Protein AF-A0A1X7U5E1-F1 (afdb_monomer)

Secondary structure (DSSP, 8-state):
---S-------PPPPTTSGGGGTS-HHHHHHHHHHHHHHHHH-PPPPPPPP--HHHHHHHHHHHHHH-HHHHHHHTGGG---HHHHHHHHTT-

Structure (mmCIF, N/CA/C/O backbone):
data_AF-A0A1X7U5E1-F1
#
_entry.id   AF-A0A1X7U5E1-F1
#
loop_
_atom_site.group_PDB
_atom_site.id
_atom_site.type_symbol
_atom_site.label_atom_id
_atom_site.label_alt_id
_atom_site.label_comp_id
_atom_site.label_asym_id
_atom_site.label_entity_id
_atom_site.label_seq_id
_atom_site.pdbx_PDB_ins_code
_atom_site.Cartn_x
_atom_site.Cartn_y
_atom_site.Cartn_z
_atom_site.occupancy
_atom_site.B_iso_or_equiv
_atom_site.auth_seq_id
_atom_site.auth_comp_id
_atom_site.auth_asym_id
_atom_site.auth_atom_id
_atom_site.pdbx_PDB_model_num
ATOM 1 N N . MET A 1 1 ? 21.757 -17.289 6.226 1.00 48.75 1 MET A N 1
ATOM 2 C CA . MET A 1 1 ? 21.562 -15.984 5.552 1.00 48.75 1 MET A CA 1
ATOM 3 C C . MET A 1 1 ? 21.618 -16.229 4.047 1.00 48.75 1 MET A C 1
ATOM 5 O O . MET A 1 1 ? 22.696 -16.478 3.524 1.00 48.75 1 MET A O 1
ATOM 9 N N . TYR A 1 2 ? 20.468 -16.329 3.373 1.00 49.12 2 TYR A N 1
ATOM 10 C CA . TYR A 1 2 ? 20.415 -16.778 1.974 1.00 49.12 2 TYR A CA 1
ATOM 11 C C . TYR A 1 2 ? 21.033 -15.733 1.031 1.00 49.12 2 TYR A C 1
ATOM 13 O O . TYR A 1 2 ? 20.572 -14.600 0.931 1.00 49.12 2 TYR A O 1
ATOM 21 N N . LYS A 1 3 ? 22.109 -16.149 0.357 1.00 60.31 3 LYS A N 1
ATOM 22 C CA . LYS A 1 3 ? 23.050 -15.357 -0.452 1.00 60.31 3 LYS A CA 1
ATOM 23 C C . LYS A 1 3 ? 22.613 -15.232 -1.922 1.00 60.31 3 LYS A C 1
ATOM 25 O O . LYS A 1 3 ? 23.461 -15.060 -2.789 1.00 60.31 3 LYS A O 1
ATOM 30 N N . TYR A 1 4 ? 21.322 -15.381 -2.225 1.00 62.50 4 TYR A N 1
ATOM 31 C CA . TYR A 1 4 ? 20.883 -15.682 -3.598 1.00 62.50 4 TYR A CA 1
ATOM 32 C C . TYR A 1 4 ? 20.245 -14.527 -4.363 1.00 62.50 4 TYR A C 1
ATOM 34 O O . TYR A 1 4 ? 20.099 -14.635 -5.571 1.00 62.50 4 TYR A O 1
ATOM 42 N N . PHE A 1 5 ? 19.959 -13.389 -3.726 1.00 62.19 5 PHE A N 1
ATOM 43 C CA . PHE A 1 5 ? 19.478 -12.212 -4.451 1.00 62.19 5 PHE A CA 1
ATOM 44 C C . PHE A 1 5 ? 20.084 -10.948 -3.850 1.00 62.19 5 PHE A C 1
ATOM 46 O O . PHE A 1 5 ? 19.570 -10.389 -2.881 1.00 62.19 5 PHE A O 1
ATOM 53 N N . ARG A 1 6 ? 21.199 -10.475 -4.424 1.00 57.72 6 ARG A N 1
ATOM 54 C CA . ARG A 1 6 ? 21.562 -9.067 -4.240 1.00 57.72 6 ARG A CA 1
ATOM 55 C C . ARG A 1 6 ? 20.475 -8.264 -4.934 1.00 57.72 6 ARG A C 1
ATOM 57 O O . ARG A 1 6 ? 20.287 -8.399 -6.140 1.00 57.72 6 ARG A O 1
ATOM 64 N N . ARG A 1 7 ? 19.755 -7.446 -4.169 1.00 54.53 7 ARG A N 1
ATOM 65 C CA . ARG A 1 7 ? 18.899 -6.411 -4.741 1.00 54.53 7 ARG A CA 1
ATOM 66 C C . ARG A 1 7 ? 19.826 -5.530 -5.573 1.00 54.53 7 ARG A C 1
ATOM 68 O O . ARG A 1 7 ? 20.687 -4.865 -5.003 1.00 54.53 7 ARG A O 1
ATOM 75 N N . ILE A 1 8 ? 19.726 -5.617 -6.895 1.00 58.75 8 ILE A N 1
ATOM 76 C CA . ILE A 1 8 ? 20.469 -4.732 -7.784 1.00 58.75 8 ILE A CA 1
ATOM 77 C C . ILE A 1 8 ? 19.916 -3.338 -7.477 1.00 58.75 8 ILE A C 1
ATOM 79 O O . ILE A 1 8 ? 18.761 -3.055 -7.773 1.00 58.75 8 ILE A O 1
ATOM 83 N N . GLN A 1 9 ? 20.693 -2.520 -6.763 1.00 54.34 9 GLN A N 1
ATOM 84 C CA . GLN A 1 9 ? 20.351 -1.126 -6.449 1.00 54.34 9 GLN A CA 1
ATOM 85 C C . GLN A 1 9 ? 20.601 -0.204 -7.649 1.00 54.34 9 GLN A C 1
ATOM 87 O O . GLN A 1 9 ? 20.670 1.011 -7.502 1.00 54.34 9 GLN A O 1
ATOM 92 N N . ASP A 1 10 ? 20.764 -0.767 -8.842 1.00 56.06 10 ASP A N 1
ATOM 93 C CA . ASP A 1 10 ? 20.803 0.017 -10.055 1.00 56.06 10 ASP A CA 1
ATOM 94 C C . ASP A 1 10 ? 19.361 0.284 -10.481 1.00 56.06 10 ASP A C 1
ATOM 96 O O . ASP A 1 10 ? 18.783 -0.440 -11.284 1.00 56.06 10 ASP A O 1
ATOM 100 N N . ASP A 1 11 ? 18.817 1.413 -10.026 1.00 60.50 11 ASP A N 1
ATOM 101 C CA . ASP A 1 11 ? 17.693 2.102 -10.687 1.00 60.50 11 ASP A CA 1
ATOM 102 C C . ASP A 1 11 ? 18.058 2.546 -12.130 1.00 60.50 11 ASP A C 1
ATOM 104 O O . ASP A 1 11 ? 17.340 3.304 -12.784 1.00 60.50 11 ASP A O 1
ATOM 108 N N . LYS A 1 12 ? 19.221 2.118 -12.633 1.00 73.38 12 LYS A N 1
ATOM 109 C CA . LYS A 1 12 ? 19.801 2.503 -13.907 1.00 73.38 12 LYS A CA 1
ATOM 110 C C . LYS A 1 12 ? 19.458 1.452 -14.946 1.00 73.38 12 LYS A C 1
ATOM 112 O O . LYS A 1 12 ? 19.852 0.293 -14.858 1.00 73.38 12 LYS A O 1
ATOM 117 N N . LEU A 1 13 ? 18.734 1.904 -15.959 1.00 83.56 13 LEU A N 1
ATOM 118 C CA . LEU A 1 13 ? 18.436 1.119 -17.146 1.00 83.56 13 LEU A CA 1
ATOM 119 C C . LEU A 1 13 ? 19.727 0.710 -17.869 1.00 83.56 13 LEU A C 1
ATOM 121 O O . LEU A 1 13 ? 20.707 1.462 -17.836 1.00 83.56 13 LEU A O 1
ATOM 125 N N . PRO A 1 14 ? 19.730 -0.450 -18.546 1.00 85.50 14 PRO A N 1
ATOM 126 C CA . PRO A 1 14 ? 20.887 -0.909 -19.300 1.00 85.50 14 PRO A CA 1
ATOM 127 C C . PRO A 1 14 ? 21.250 0.077 -20.415 1.00 85.50 14 PRO A C 1
ATOM 129 O O . PRO A 1 14 ? 20.382 0.597 -21.114 1.00 85.50 14 PRO A O 1
ATOM 132 N N . ASP A 1 15 ? 22.545 0.313 -20.604 1.00 84.56 15 ASP A N 1
ATOM 133 C CA . ASP A 1 15 ? 23.054 1.150 -21.691 1.00 84.56 15 ASP A CA 1
ATOM 134 C C . ASP A 1 15 ? 22.905 0.410 -23.039 1.00 84.56 15 ASP A C 1
ATOM 136 O O . ASP A 1 15 ? 23.415 -0.711 -23.169 1.00 84.56 15 ASP A O 1
ATOM 140 N N . PRO A 1 16 ? 22.229 1.004 -24.042 1.00 86.12 16 PRO A N 1
ATOM 141 C CA . PRO A 1 16 ? 21.968 0.364 -25.330 1.00 86.12 16 PRO A CA 1
ATOM 142 C C . PRO A 1 16 ? 23.219 0.110 -26.182 1.00 86.12 16 PRO A C 1
ATOM 144 O O . PRO A 1 16 ? 23.110 -0.605 -27.179 1.00 86.12 16 PRO A O 1
ATOM 147 N N . PHE A 1 17 ? 24.387 0.649 -25.814 1.00 84.81 17 PHE A N 1
ATOM 148 C CA . PHE A 1 17 ? 25.633 0.502 -26.579 1.00 84.81 17 PHE A CA 1
ATOM 149 C C . PHE A 1 17 ? 26.722 -0.316 -25.864 1.00 84.81 17 PHE A C 1
ATOM 151 O O . PHE A 1 17 ? 27.735 -0.643 -26.477 1.00 84.81 17 PHE A O 1
ATOM 158 N N . ARG A 1 18 ? 26.523 -0.696 -24.595 1.00 85.31 18 ARG A N 1
ATOM 159 C CA . ARG A 1 18 ? 27.475 -1.514 -23.805 1.00 85.31 18 ARG A CA 1
ATOM 160 C C . ARG A 1 18 ? 27.281 -3.026 -24.059 1.00 85.31 18 ARG A C 1
ATOM 162 O O . ARG A 1 18 ? 26.529 -3.353 -24.967 1.00 85.31 18 ARG A O 1
ATOM 169 N N . PRO A 1 19 ? 27.895 -3.994 -23.330 1.00 86.00 19 PRO A N 1
ATOM 170 C CA . PRO A 1 19 ? 28.052 -5.365 -23.833 1.00 86.00 19 PRO A CA 1
ATOM 171 C C . PRO A 1 19 ? 26.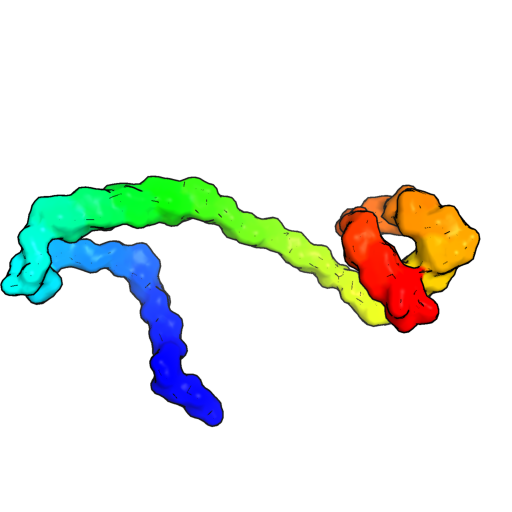735 -6.130 -24.042 1.00 86.00 19 PRO A C 1
ATOM 173 O O . PRO A 1 19 ? 26.741 -7.176 -24.683 1.00 86.00 19 PRO A O 1
ATOM 176 N N . LEU A 1 20 ? 25.598 -5.626 -23.547 1.00 81.81 20 LEU A N 1
ATOM 177 C CA . LEU A 1 20 ? 24.279 -6.169 -23.875 1.00 81.81 20 LEU A CA 1
ATOM 178 C C . LEU A 1 20 ? 23.933 -5.997 -25.367 1.00 81.81 20 LEU A C 1
ATOM 180 O O . LEU A 1 20 ? 23.276 -6.867 -25.937 1.00 81.81 20 LEU A O 1
ATOM 184 N N . SER A 1 21 ? 24.431 -4.932 -26.003 1.00 83.88 21 SER A N 1
ATOM 185 C CA . SER A 1 21 ? 24.245 -4.633 -27.429 1.00 83.88 21 SER A CA 1
ATOM 186 C C . SER A 1 21 ? 24.856 -5.695 -28.352 1.00 83.88 21 SER A C 1
ATOM 188 O O . SER A 1 21 ? 24.397 -5.884 -29.474 1.00 83.88 21 SER A O 1
ATOM 190 N N . ALA A 1 22 ? 25.850 -6.443 -27.856 1.00 87.69 22 ALA A N 1
ATOM 191 C CA . ALA A 1 22 ? 26.471 -7.553 -28.576 1.00 87.69 22 ALA A CA 1
ATOM 192 C C . ALA A 1 22 ? 25.545 -8.775 -28.710 1.00 87.69 22 ALA A C 1
ATOM 194 O O . ALA A 1 22 ? 25.773 -9.629 -29.561 1.00 87.69 22 ALA A O 1
ATOM 195 N N . LYS A 1 23 ? 24.517 -8.881 -27.856 1.00 90.62 23 LYS A N 1
ATOM 196 C CA . LYS A 1 23 ? 23.548 -9.992 -27.853 1.00 90.62 23 LYS A CA 1
ATOM 197 C C . LYS A 1 23 ? 22.144 -9.559 -28.257 1.00 90.62 23 LYS A C 1
ATOM 199 O O . LYS A 1 23 ? 21.375 -10.374 -28.753 1.00 90.62 23 LYS A O 1
ATOM 204 N N . VAL A 1 24 ? 21.796 -8.299 -28.010 1.00 89.50 24 VAL A N 1
ATOM 205 C CA . VAL A 1 24 ? 20.466 -7.740 -28.250 1.00 89.50 24 VAL A CA 1
ATOM 206 C C . VAL A 1 24 ? 20.616 -6.465 -29.077 1.00 89.50 24 VAL A C 1
ATOM 208 O O . VAL A 1 24 ? 21.410 -5.609 -28.695 1.00 89.50 24 VAL A O 1
ATOM 211 N N . PRO A 1 25 ? 19.845 -6.273 -30.162 1.00 93.62 25 PRO A N 1
ATOM 212 C CA . PRO A 1 25 ? 19.924 -5.050 -30.952 1.00 93.62 25 PRO A CA 1
ATOM 213 C C . PRO A 1 25 ? 19.701 -3.795 -30.100 1.00 93.62 25 PRO A C 1
ATOM 215 O O . PRO A 1 25 ? 18.734 -3.713 -29.338 1.00 93.62 25 PRO A O 1
ATOM 218 N N . SER A 1 26 ? 20.550 -2.783 -30.282 1.00 90.06 26 SER A N 1
ATOM 219 C CA . SER A 1 26 ? 20.504 -1.518 -29.531 1.00 90.06 26 SER A CA 1
ATOM 220 C C . SER A 1 26 ? 19.135 -0.832 -29.601 1.00 90.06 26 SER A C 1
ATOM 222 O O . SER A 1 26 ? 18.635 -0.332 -28.596 1.00 90.06 26 SER A O 1
ATOM 224 N N . GLN A 1 27 ? 18.474 -0.886 -30.761 1.00 91.75 27 GLN A N 1
ATOM 225 C CA . GLN A 1 27 ? 17.115 -0.367 -30.958 1.00 91.75 27 GLN A CA 1
ATOM 226 C C . GLN A 1 27 ? 16.089 -1.030 -30.027 1.00 91.75 27 GLN A C 1
ATOM 228 O O . GLN A 1 27 ? 15.206 -0.356 -29.494 1.00 91.75 27 GLN A O 1
ATOM 233 N N . THR A 1 28 ? 16.228 -2.338 -29.794 1.00 91.75 28 THR A N 1
ATOM 234 C CA . THR A 1 28 ? 15.349 -3.088 -28.885 1.00 91.75 28 THR A CA 1
ATOM 235 C C . THR A 1 28 ? 15.573 -2.629 -27.448 1.00 91.75 28 THR A C 1
ATOM 237 O O . THR A 1 28 ? 14.610 -2.320 -26.751 1.00 91.75 28 THR A O 1
ATOM 240 N N . ILE A 1 29 ? 16.837 -2.482 -27.034 1.00 91.38 29 ILE A N 1
ATOM 241 C CA . ILE A 1 29 ? 17.197 -2.006 -25.690 1.00 91.38 29 ILE A CA 1
ATOM 242 C C . ILE A 1 29 ? 16.632 -0.599 -25.447 1.00 91.38 29 ILE A C 1
ATOM 244 O O . ILE A 1 29 ? 16.006 -0.355 -24.418 1.00 91.38 29 ILE A O 1
ATOM 248 N N . THR A 1 30 ? 16.780 0.315 -26.409 1.00 91.31 30 THR A N 1
ATOM 249 C CA . THR A 1 30 ? 16.252 1.685 -26.314 1.00 91.31 30 THR A CA 1
ATOM 250 C C . THR A 1 30 ? 14.732 1.708 -26.160 1.00 91.31 30 THR A C 1
ATOM 252 O O . THR A 1 30 ? 14.221 2.387 -25.266 1.00 91.31 30 THR A O 1
ATOM 255 N N . LYS A 1 31 ? 14.007 0.936 -26.980 1.00 94.44 31 LYS A N 1
ATOM 256 C CA . LYS A 1 31 ? 12.539 0.867 -26.929 1.00 94.44 31 LYS A CA 1
ATOM 257 C C . LYS A 1 31 ? 12.046 0.303 -25.596 1.00 94.44 31 LYS A C 1
ATOM 259 O O . LYS A 1 31 ? 11.153 0.877 -24.977 1.00 94.44 31 LYS A O 1
ATOM 264 N N . THR A 1 32 ? 12.652 -0.783 -25.123 1.00 91.69 32 THR A N 1
ATOM 265 C CA . THR A 1 32 ? 12.295 -1.385 -23.833 1.00 91.69 32 THR A CA 1
ATOM 266 C C . THR A 1 32 ? 12.624 -0.449 -22.672 1.00 91.69 32 THR A C 1
ATOM 268 O O . THR A 1 32 ? 11.801 -0.274 -21.777 1.00 91.69 32 THR A O 1
ATOM 271 N N . ASN A 1 33 ? 13.775 0.226 -22.702 1.00 92.06 33 ASN A N 1
ATOM 272 C CA . ASN A 1 33 ? 14.128 1.224 -21.694 1.00 92.06 33 ASN A CA 1
ATOM 273 C C . ASN A 1 33 ? 13.102 2.357 -21.625 1.00 92.06 33 ASN A C 1
ATOM 275 O O . ASN A 1 33 ? 12.755 2.792 -20.530 1.00 92.06 33 ASN A O 1
ATOM 279 N N . GLN A 1 34 ? 12.604 2.828 -22.770 1.00 91.56 34 GLN A N 1
ATOM 280 C CA . GLN A 1 34 ? 11.563 3.852 -22.813 1.00 91.56 34 GLN A CA 1
ATOM 281 C C . GLN A 1 34 ? 10.275 3.378 -22.123 1.00 91.56 34 GLN A C 1
ATOM 283 O O . GLN A 1 34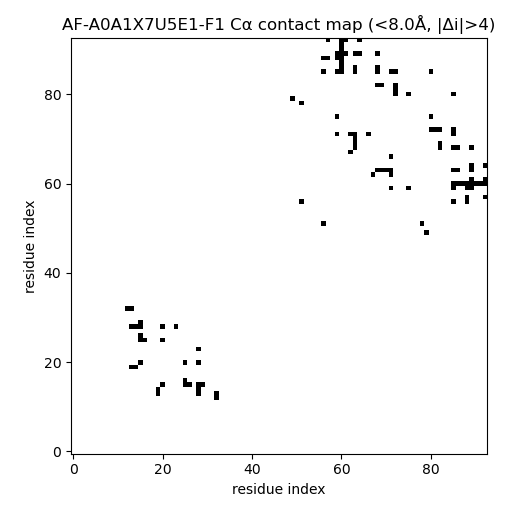 ? 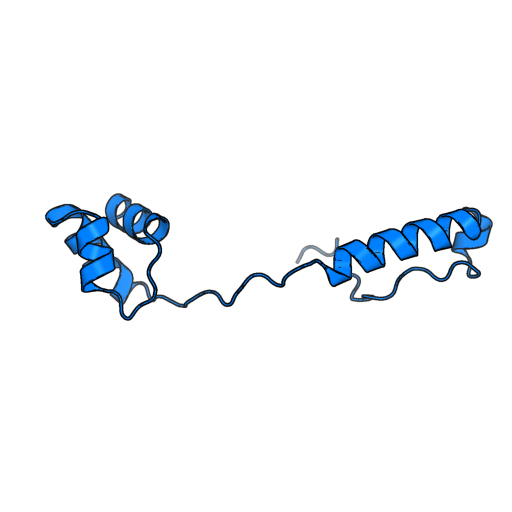9.772 4.072 -21.243 1.00 91.56 34 GLN A O 1
ATOM 288 N N . GLN A 1 35 ? 9.814 2.161 -22.422 1.00 90.38 35 GLN A N 1
ATOM 289 C CA . GLN A 1 35 ? 8.634 1.576 -21.773 1.00 90.38 35 GLN A CA 1
ATOM 290 C C . GLN A 1 35 ? 8.817 1.422 -20.256 1.00 90.38 35 GLN A C 1
ATOM 292 O O . GLN A 1 35 ? 7.915 1.723 -19.477 1.00 90.38 35 GLN A O 1
ATOM 297 N N . VAL A 1 36 ? 10.001 0.995 -19.808 1.00 88.62 36 VAL A N 1
ATOM 298 C CA . VAL A 1 36 ? 10.288 0.877 -18.372 1.00 88.62 36 VAL A CA 1
ATOM 299 C C . VAL A 1 36 ? 10.299 2.254 -17.698 1.00 88.62 36 VAL A C 1
ATOM 301 O O . VAL A 1 36 ? 9.769 2.379 -16.595 1.00 88.62 36 VAL A O 1
ATOM 304 N N . LYS A 1 37 ? 10.826 3.303 -18.349 1.00 87.06 37 LYS A N 1
ATOM 305 C CA . LYS A 1 37 ? 10.764 4.682 -17.820 1.00 87.06 37 LYS A CA 1
ATOM 306 C C . LYS A 1 37 ? 9.330 5.154 -17.617 1.00 87.06 37 LYS A C 1
ATOM 308 O O . LYS A 1 37 ? 9.047 5.766 -16.592 1.00 87.06 37 LYS A O 1
ATOM 313 N N . GLU A 1 38 ? 8.446 4.869 -18.568 1.00 87.25 38 GLU A N 1
ATOM 314 C CA . GLU A 1 38 ? 7.025 5.227 -18.488 1.00 87.25 38 GLU A CA 1
ATOM 315 C C . GLU A 1 38 ? 6.330 4.510 -17.321 1.00 87.25 38 GLU A C 1
ATOM 317 O O . GLU A 1 38 ? 5.597 5.122 -16.549 1.00 87.25 38 GLU A O 1
ATOM 322 N N . VAL A 1 39 ? 6.619 3.224 -17.113 1.00 85.56 39 VAL A N 1
ATOM 323 C CA . VAL A 1 39 ? 6.054 2.478 -15.978 1.00 85.56 39 VAL A CA 1
ATOM 324 C C . VAL A 1 39 ? 6.610 2.979 -14.643 1.00 85.56 39 VAL A C 1
ATOM 326 O O . VAL A 1 39 ? 5.854 3.147 -13.685 1.00 85.56 39 VAL A O 1
ATOM 329 N N . LEU A 1 40 ? 7.917 3.240 -14.564 1.00 82.25 40 LEU A N 1
ATOM 330 C CA . LEU A 1 40 ? 8.559 3.740 -13.347 1.00 82.25 40 LEU A CA 1
ATOM 331 C C . LEU A 1 40 ? 8.096 5.156 -12.982 1.00 82.25 40 LEU A C 1
ATOM 333 O O . LEU A 1 40 ? 7.960 5.449 -11.796 1.00 82.25 40 LEU A O 1
ATOM 337 N N . SER A 1 41 ? 7.814 6.019 -13.964 1.00 78.06 41 SER A N 1
ATOM 338 C CA . SER A 1 41 ? 7.286 7.365 -13.705 1.00 78.06 41 SER A CA 1
ATOM 339 C C . SER A 1 41 ? 5.842 7.329 -13.193 1.00 78.06 41 SER A C 1
ATOM 341 O O . SER A 1 41 ? 5.471 8.131 -12.333 1.00 78.06 41 SER A O 1
ATOM 343 N N . CYS A 1 42 ? 5.039 6.363 -13.647 1.00 72.88 42 CYS A N 1
ATOM 344 C CA . CYS A 1 42 ? 3.672 6.151 -13.171 1.00 72.88 42 CYS A CA 1
ATOM 345 C C . CYS A 1 42 ? 3.581 5.334 -11.872 1.00 72.88 42 CYS A C 1
ATOM 347 O O . CYS A 1 42 ? 2.511 5.286 -11.251 1.00 72.88 42 CYS A O 1
ATOM 349 N N . ALA A 1 43 ? 4.668 4.692 -11.436 1.00 74.12 43 ALA A N 1
ATOM 350 C CA . ALA A 1 43 ? 4.691 3.883 -10.226 1.00 74.12 43 ALA A CA 1
ATOM 351 C C . ALA A 1 43 ? 4.553 4.767 -8.975 1.00 74.12 43 ALA A C 1
ATOM 353 O O . ALA A 1 43 ? 5.528 5.214 -8.367 1.00 74.12 43 ALA A O 1
ATOM 354 N N . LYS A 1 44 ? 3.308 5.000 -8.543 1.00 73.06 44 LYS A N 1
ATOM 355 C CA . LYS A 1 44 ? 3.028 5.617 -7.243 1.00 73.06 44 LYS A CA 1
ATOM 356 C C . LYS A 1 44 ? 3.639 4.743 -6.149 1.00 73.06 44 LYS A C 1
ATOM 358 O O . LYS A 1 44 ? 3.274 3.575 -5.996 1.00 73.06 44 LYS A O 1
ATOM 363 N N . LYS A 1 45 ? 4.553 5.317 -5.360 1.00 73.38 45 LYS A N 1
ATOM 364 C CA . LYS A 1 45 ? 5.037 4.678 -4.130 1.00 73.38 45 LYS A CA 1
ATOM 365 C C . LYS A 1 45 ? 3.820 4.324 -3.273 1.00 73.38 45 LYS A C 1
ATOM 367 O O . LYS A 1 45 ? 2.905 5.137 -3.135 1.00 73.38 45 LYS A O 1
ATOM 372 N N . ARG A 1 46 ? 3.789 3.106 -2.716 1.00 71.94 46 ARG A N 1
ATOM 373 C CA . ARG A 1 46 ? 2.756 2.740 -1.735 1.00 71.94 46 ARG A CA 1
ATOM 374 C C . ARG A 1 46 ? 2.762 3.806 -0.636 1.00 71.94 46 ARG A C 1
ATOM 376 O O . ARG A 1 46 ? 3.837 4.185 -0.175 1.00 71.94 46 ARG A O 1
ATOM 383 N N . GLY A 1 47 ? 1.579 4.306 -0.274 1.00 73.75 47 GLY A N 1
ATOM 384 C CA . GLY A 1 47 ? 1.441 5.323 0.769 1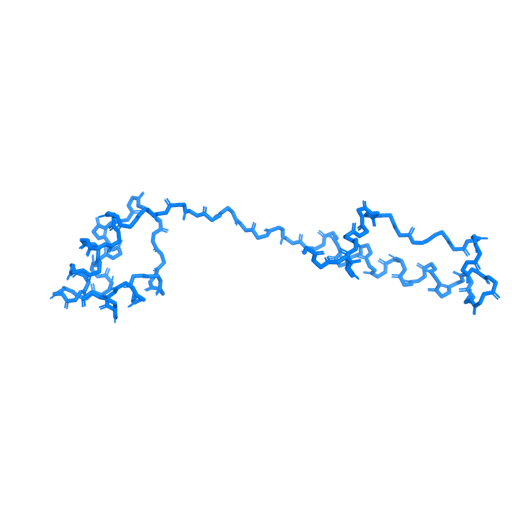.00 73.75 47 GLY A CA 1
ATOM 385 C C . GLY A 1 47 ? 2.036 4.864 2.102 1.00 73.75 47 GLY A C 1
ATOM 386 O O . GLY A 1 47 ? 2.275 3.672 2.314 1.00 73.75 47 GLY A O 1
ATOM 387 N N . THR A 1 48 ? 2.275 5.813 3.004 1.00 79.00 48 THR A N 1
ATOM 388 C CA . THR A 1 48 ? 2.795 5.530 4.345 1.00 79.00 48 THR A CA 1
ATOM 389 C C . THR A 1 48 ? 1.846 4.593 5.090 1.00 79.00 48 THR A C 1
ATOM 391 O O . THR A 1 48 ? 0.647 4.850 5.178 1.00 79.00 48 THR A O 1
ATOM 394 N N . TYR A 1 49 ? 2.367 3.487 5.626 1.00 77.50 49 TYR A N 1
ATOM 395 C CA . TYR A 1 49 ? 1.577 2.625 6.501 1.00 77.50 49 TYR A CA 1
ATOM 396 C C . TYR A 1 49 ? 1.417 3.296 7.866 1.00 77.50 49 TYR A C 1
ATOM 398 O O . TYR A 1 49 ? 2.411 3.570 8.541 1.00 77.50 49 TYR A O 1
ATOM 406 N N . ASN A 1 50 ? 0.172 3.500 8.298 1.00 79.25 50 ASN A N 1
ATOM 407 C CA . ASN A 1 50 ? -0.122 3.961 9.651 1.00 79.25 50 ASN A CA 1
ATOM 408 C C . ASN A 1 50 ? 0.261 2.861 10.651 1.00 79.25 50 ASN A C 1
ATOM 410 O O . ASN A 1 50 ? -0.241 1.733 10.583 1.00 79.25 50 ASN A O 1
ATOM 414 N N . LYS A 1 51 ? 1.174 3.173 11.577 1.00 83.12 51 LYS A N 1
ATOM 415 C CA . LYS A 1 51 ? 1.541 2.256 12.660 1.00 83.12 51 LYS A CA 1
ATOM 416 C C . LYS A 1 51 ? 0.452 2.289 13.725 1.00 83.12 51 LYS A C 1
ATOM 418 O O . LYS A 1 51 ? 0.235 3.312 14.359 1.00 83.12 51 LYS A O 1
ATOM 423 N N . ILE A 1 52 ? -0.204 1.150 13.920 1.00 84.94 52 ILE A N 1
ATOM 424 C CA . ILE A 1 52 ? -1.183 0.940 14.989 1.00 84.94 52 ILE A CA 1
ATOM 425 C C . ILE A 1 52 ? -0.651 -0.189 15.865 1.00 84.94 52 ILE A C 1
ATOM 427 O O . ILE A 1 52 ? -0.391 -1.295 15.367 1.00 84.94 52 ILE A O 1
ATOM 431 N N . TYR A 1 53 ? -0.458 0.102 17.148 1.00 86.94 53 TYR A N 1
ATOM 432 C CA . TYR A 1 53 ? 0.107 -0.829 18.122 1.00 86.94 53 TYR A CA 1
ATOM 433 C C . TYR A 1 53 ? -0.912 -1.888 18.555 1.00 86.94 53 TYR A C 1
ATOM 435 O O . TYR A 1 53 ? -2.114 -1.731 18.352 1.00 86.94 53 TYR A O 1
ATOM 443 N N . ALA A 1 54 ? -0.436 -3.006 19.108 1.00 84.81 54 ALA A N 1
ATOM 444 C CA . ALA A 1 54 ? -1.303 -4.111 19.528 1.00 84.81 54 ALA A CA 1
ATOM 445 C C . ALA A 1 54 ? -2.302 -3.684 20.619 1.00 84.81 54 ALA A C 1
ATOM 447 O O . ALA A 1 54 ? -3.479 -4.030 20.539 1.00 84.81 54 ALA A O 1
ATOM 448 N N . GLU A 1 55 ? -1.840 -2.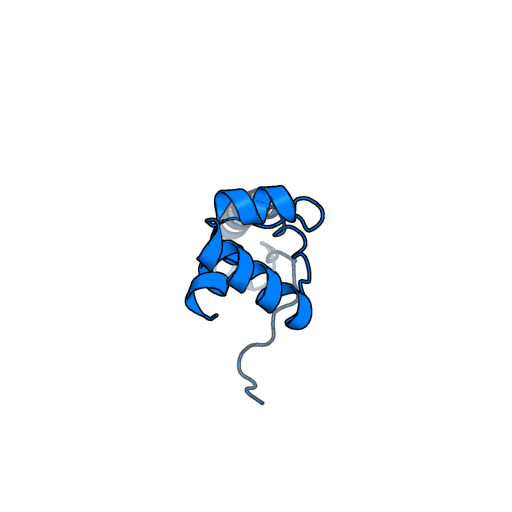855 21.556 1.00 86.94 55 GLU A N 1
ATOM 449 C CA . GLU A 1 55 ? -2.628 -2.255 22.641 1.00 86.94 55 GLU A CA 1
ATOM 450 C C . GLU A 1 55 ? -3.820 -1.446 22.128 1.00 86.94 55 GLU A C 1
ATOM 452 O O . GLU A 1 55 ? -4.883 -1.452 22.735 1.00 86.94 55 GLU A O 1
ATOM 457 N N . ASP A 1 56 ? -3.672 -0.808 20.966 1.00 87.31 56 ASP A N 1
ATOM 458 C CA . ASP A 1 56 ? -4.742 -0.053 20.323 1.00 87.31 56 ASP A CA 1
ATOM 459 C C . ASP A 1 56 ? -5.711 -0.946 19.547 1.00 87.31 56 ASP A C 1
ATOM 461 O O . ASP A 1 56 ? -6.898 -0.646 19.449 1.00 87.31 56 ASP A O 1
ATOM 465 N N . LYS A 1 57 ? -5.227 -2.054 18.976 1.00 90.81 57 LYS A N 1
ATOM 466 C CA . LYS A 1 57 ? -6.044 -2.950 18.143 1.00 90.81 57 LYS A CA 1
ATOM 467 C C . LYS A 1 57 ? -7.077 -3.712 18.961 1.00 90.81 57 LYS A C 1
ATOM 469 O O . LYS A 1 57 ? -8.206 -3.856 18.502 1.00 90.81 57 LYS A O 1
ATOM 474 N N . ALA A 1 58 ? -6.704 -4.180 20.151 1.00 90.69 58 ALA A N 1
ATOM 475 C CA . ALA A 1 58 ? -7.577 -4.958 21.027 1.00 90.69 58 ALA A CA 1
ATOM 476 C C . ALA A 1 58 ? -8.882 -4.223 21.415 1.00 90.69 58 ALA A C 1
ATOM 478 O O . ALA A 1 58 ? -9.960 -4.769 21.159 1.00 90.69 58 ALA A O 1
ATOM 479 N N . PRO A 1 59 ? -8.855 -2.981 21.945 1.00 91.69 59 PRO A N 1
ATOM 480 C CA . PRO A 1 59 ? -10.080 -2.255 22.275 1.00 91.69 59 PRO A CA 1
ATOM 481 C C . PRO A 1 59 ? -10.902 -1.901 21.028 1.00 91.69 59 PRO A C 1
ATOM 483 O O . PRO A 1 59 ? -12.131 -1.885 21.096 1.00 91.69 59 PRO A O 1
ATOM 486 N N . ILE A 1 60 ? -10.257 -1.664 19.878 1.00 91.62 60 ILE A N 1
ATOM 487 C CA . ILE A 1 60 ? -10.961 -1.407 18.612 1.00 91.62 60 ILE A CA 1
ATOM 488 C C . ILE A 1 60 ? -11.691 -2.668 18.131 1.00 91.62 60 ILE A C 1
ATOM 490 O O . ILE A 1 60 ? -12.861 -2.584 17.756 1.00 91.62 60 ILE A O 1
ATOM 494 N N . GLY A 1 61 ? -11.022 -3.825 18.157 1.00 92.94 61 GLY A N 1
ATOM 495 C CA . GLY A 1 61 ? -11.601 -5.121 17.793 1.00 92.94 61 GLY A CA 1
ATOM 496 C C . GLY A 1 61 ? -12.792 -5.479 18.681 1.00 92.94 61 GLY A C 1
ATOM 497 O O . GLY A 1 61 ? -13.880 -5.737 18.163 1.00 92.94 61 GLY A O 1
ATOM 498 N N . LYS A 1 62 ? -12.629 -5.352 20.006 1.00 94.00 62 LYS A N 1
ATOM 499 C CA . LYS A 1 62 ? -13.710 -5.560 20.981 1.00 94.00 62 LYS A CA 1
ATOM 500 C C . LYS A 1 62 ? -14.915 -4.660 20.693 1.00 94.00 62 LYS A C 1
ATOM 502 O O . LYS A 1 62 ? -16.033 -5.147 20.544 1.00 94.00 62 LYS A O 1
ATOM 507 N N . TYR A 1 63 ? -14.685 -3.357 20.517 1.00 93.81 63 TYR A N 1
ATOM 508 C CA . TYR A 1 63 ? -15.761 -2.412 20.218 1.00 93.81 63 TYR A CA 1
ATOM 509 C C . TYR A 1 63 ? -16.461 -2.724 18.882 1.00 93.81 63 TYR A C 1
ATOM 511 O O . TYR A 1 63 ? -17.682 -2.599 18.776 1.00 93.81 63 TYR A O 1
ATOM 519 N N . ALA A 1 64 ? -15.715 -3.164 17.863 1.00 94.25 64 ALA A N 1
ATOM 520 C CA . ALA A 1 64 ? -16.275 -3.578 16.577 1.00 94.25 64 ALA A CA 1
ATOM 521 C C . ALA A 1 64 ? -17.114 -4.862 16.670 1.00 9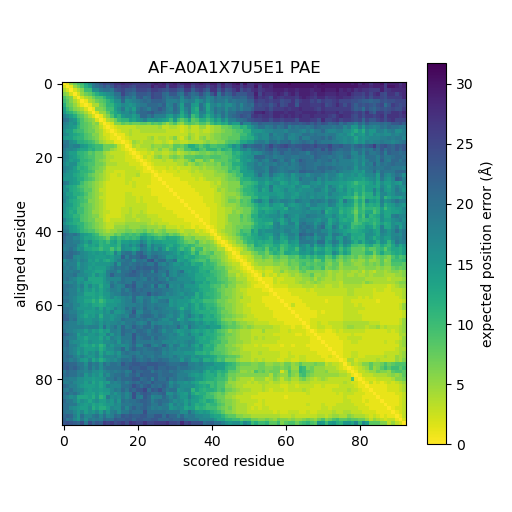4.25 64 ALA A C 1
ATOM 523 O O . ALA A 1 64 ? -18.069 -5.012 15.900 1.00 94.25 64 ALA A O 1
ATOM 524 N N . SER A 1 65 ? -16.774 -5.767 17.592 1.00 92.12 65 SER A N 1
ATOM 525 C CA . SER A 1 65 ? -17.561 -6.967 17.883 1.00 92.12 65 SER A CA 1
ATOM 526 C C . SER A 1 65 ? -18.925 -6.606 18.477 1.00 92.12 65 SER A C 1
ATOM 528 O O . SER A 1 65 ? -19.951 -7.069 17.988 1.00 92.12 65 SER A O 1
ATOM 530 N N . GLU A 1 66 ? -18.940 -5.681 19.438 1.00 94.19 66 GLU A N 1
ATOM 531 C CA . GLU A 1 66 ? -20.150 -5.249 20.150 1.00 94.19 66 GLU A CA 1
ATOM 532 C C . GLU A 1 66 ? -21.051 -4.305 19.323 1.00 94.19 66 GLU A C 1
ATOM 534 O O . GLU A 1 66 ? -22.274 -4.375 19.409 1.00 94.19 66 GLU A O 1
ATOM 539 N N . HIS A 1 67 ? -20.469 -3.400 18.523 1.00 91.88 67 HIS A N 1
ATOM 540 C CA . HIS A 1 67 ? -21.196 -2.262 17.933 1.00 91.88 67 HIS A CA 1
ATOM 541 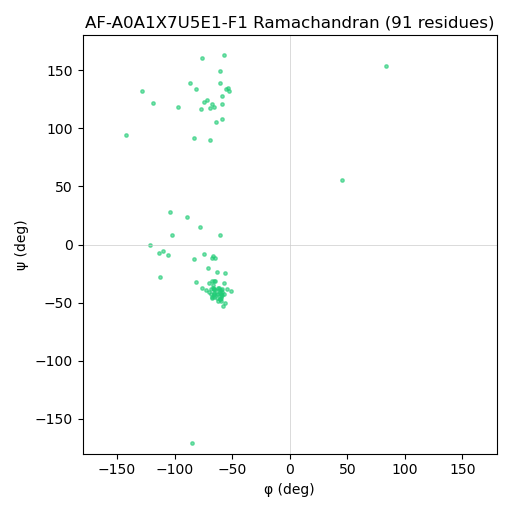C C . HIS A 1 67 ? -21.185 -2.207 16.398 1.00 91.88 67 HIS A C 1
ATOM 543 O O . HIS A 1 67 ? -21.807 -1.303 15.833 1.00 91.88 67 HIS A O 1
ATOM 549 N N . SER A 1 68 ? -20.527 -3.152 15.717 1.00 92.12 68 SER A N 1
ATOM 550 C CA . SER A 1 68 ? -20.186 -3.176 14.278 1.00 92.12 68 SER A CA 1
ATOM 551 C C . SER A 1 68 ? -18.907 -2.423 13.878 1.00 92.12 68 SER A C 1
ATOM 553 O O . SER A 1 68 ? -18.504 -1.427 14.482 1.00 92.12 68 SER A O 1
ATOM 555 N N . VAL A 1 69 ? -18.305 -2.879 12.771 1.00 92.25 69 VAL A N 1
ATOM 556 C CA . VAL A 1 69 ? -17.088 -2.307 12.164 1.00 92.25 69 VAL A CA 1
ATOM 557 C C . VAL A 1 69 ? -17.276 -0.834 11.787 1.00 92.25 69 VAL A C 1
ATOM 559 O O . VAL A 1 69 ? -16.420 -0.010 12.095 1.00 92.25 69 VAL A O 1
ATOM 562 N N . ALA A 1 70 ? -18.416 -0.473 11.189 1.00 91.38 70 ALA A N 1
ATOM 563 C CA . ALA A 1 70 ? -18.678 0.901 10.756 1.00 91.38 70 ALA A CA 1
ATOM 564 C C . ALA A 1 70 ? -18.765 1.882 11.940 1.00 91.38 70 ALA A C 1
ATOM 566 O O . ALA A 1 70 ? -18.248 2.999 11.864 1.00 91.38 70 ALA A O 1
ATOM 567 N N . LYS A 1 71 ? -19.376 1.470 13.064 1.00 92.06 71 LYS A N 1
ATOM 568 C CA . LYS A 1 71 ? -19.402 2.294 14.285 1.00 92.06 71 LYS A CA 1
ATOM 569 C C . LYS A 1 71 ? -18.015 2.416 14.911 1.00 92.06 71 LYS A C 1
ATOM 571 O O . LYS A 1 71 ? -17.664 3.503 15.363 1.00 92.06 71 LYS A O 1
ATOM 576 N N . ALA A 1 72 ? -17.214 1.351 14.892 1.00 92.25 72 ALA A N 1
ATOM 577 C CA . ALA A 1 72 ? -15.836 1.397 15.374 1.00 92.25 72 ALA A CA 1
ATOM 578 C C . ALA A 1 72 ? -14.976 2.379 14.565 1.00 92.25 72 ALA A C 1
ATOM 580 O O . ALA A 1 72 ? -14.351 3.262 15.146 1.00 92.25 72 ALA A O 1
ATOM 581 N N . VAL A 1 73 ? -15.014 2.313 13.233 1.00 91.31 73 VAL A N 1
ATOM 582 C CA . VAL A 1 73 ? -14.260 3.237 12.366 1.00 91.31 73 VAL A CA 1
ATOM 583 C C . VAL A 1 73 ? -14.677 4.693 12.598 1.00 91.31 73 VAL A C 1
ATOM 585 O O . VAL A 1 73 ? -13.821 5.570 12.685 1.00 91.31 73 VAL A O 1
ATOM 588 N N . ARG A 1 74 ? -15.977 4.960 12.794 1.00 90.62 74 ARG A N 1
ATOM 589 C CA . ARG A 1 74 ? -16.473 6.305 13.137 1.00 90.62 74 ARG A CA 1
ATOM 590 C C . ARG A 1 74 ? -15.994 6.781 14.509 1.00 90.62 74 ARG A C 1
ATOM 592 O O . ARG A 1 74 ? -15.575 7.928 14.630 1.00 90.62 74 ARG A O 1
ATOM 599 N N . LYS A 1 75 ? -16.032 5.916 15.526 1.00 91.06 75 LYS A N 1
ATOM 600 C CA . LYS A 1 75 ? -15.586 6.243 16.890 1.00 91.06 75 LYS A CA 1
ATOM 601 C C . LYS A 1 75 ? -14.082 6.517 16.951 1.00 91.06 75 LYS A C 1
ATOM 603 O O . LYS A 1 75 ? -13.653 7.426 17.650 1.00 91.06 75 LYS A O 1
ATOM 608 N N . PHE A 1 76 ? -13.291 5.764 16.190 1.00 87.88 76 PHE A N 1
ATOM 609 C CA . PHE A 1 76 ? -11.830 5.855 16.166 1.00 87.88 76 PHE A CA 1
ATOM 610 C C . PHE A 1 76 ? -11.293 6.584 14.921 1.00 87.88 76 PHE A C 1
ATOM 612 O O . PHE A 1 76 ? -10.161 6.344 14.497 1.00 87.88 76 PHE A O 1
ATOM 619 N N . LYS A 1 77 ? -12.078 7.507 14.345 1.00 80.12 77 LYS A N 1
ATOM 620 C CA . LYS A 1 77 ? -11.756 8.229 13.099 1.00 80.12 77 LYS A CA 1
ATOM 621 C C . LYS A 1 77 ? -10.415 8.979 13.140 1.00 80.12 77 LYS A C 1
ATOM 623 O O . LYS A 1 77 ? -9.798 9.172 12.100 1.00 80.12 77 LYS A O 1
ATOM 628 N N . GLY A 1 78 ? -9.922 9.338 14.328 1.00 79.31 78 GLY A N 1
ATOM 629 C CA . GLY A 1 78 ? -8.605 9.962 14.513 1.00 79.31 78 GLY A CA 1
ATOM 630 C C . GLY A 1 78 ? -7.401 9.058 14.207 1.00 79.31 78 GLY A C 1
ATOM 631 O O . GLY A 1 78 ? -6.289 9.564 14.116 1.00 79.31 78 GLY A O 1
ATOM 632 N N . LYS A 1 79 ? -7.597 7.741 14.036 1.00 78.69 79 LYS A N 1
ATOM 633 C CA . LYS A 1 79 ? -6.519 6.770 13.754 1.00 78.69 79 LYS A CA 1
ATOM 634 C C . LYS A 1 79 ? -6.433 6.338 12.2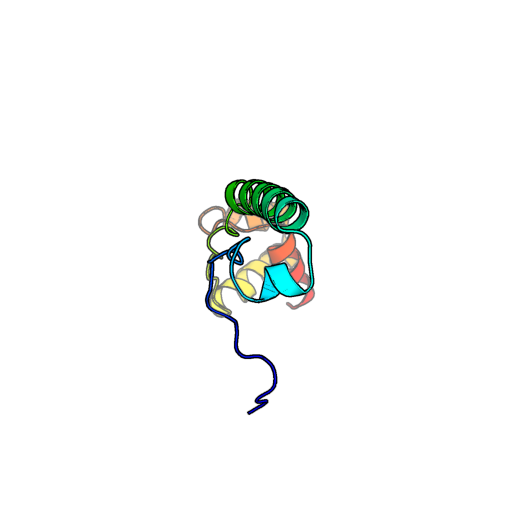82 1.00 78.69 79 LYS A C 1
ATOM 636 O O . LYS A 1 79 ? -5.688 5.408 11.983 1.00 78.69 79 LYS A O 1
ATOM 641 N N . ASP A 1 80 ? -7.193 6.986 11.390 1.00 83.25 80 ASP A N 1
ATOM 642 C CA . ASP A 1 80 ? -7.253 6.695 9.944 1.00 83.25 80 ASP A CA 1
ATOM 643 C C . ASP A 1 80 ? -7.367 5.184 9.655 1.00 83.25 80 ASP A C 1
ATOM 645 O O . ASP A 1 80 ? -6.529 4.537 9.017 1.00 83.25 80 ASP A O 1
ATOM 649 N N . LEU A 1 81 ? -8.396 4.590 10.264 1.00 85.81 81 LEU A N 1
ATOM 650 C CA . LEU A 1 81 ? -8.641 3.157 10.227 1.00 85.81 81 LEU A CA 1
ATOM 651 C C . LEU A 1 81 ? -9.346 2.764 8.934 1.00 85.81 81 LEU A C 1
ATOM 653 O O . LEU A 1 81 ? -10.368 3.337 8.570 1.00 85.81 81 LEU A O 1
ATOM 657 N N . LYS A 1 82 ? -8.852 1.700 8.301 1.00 88.38 82 LYS A N 1
ATOM 658 C CA . LYS A 1 82 ? -9.559 1.029 7.208 1.00 88.38 82 LYS A CA 1
ATOM 659 C C . LYS A 1 82 ? -10.521 -0.013 7.764 1.00 88.38 82 LYS A C 1
ATOM 661 O O . LYS A 1 82 ? -10.140 -0.801 8.633 1.00 88.38 82 LYS A O 1
ATOM 666 N N . ASP A 1 83 ? -11.714 -0.088 7.184 1.00 89.50 83 ASP A N 1
ATOM 667 C CA . ASP A 1 83 ? -12.740 -1.084 7.520 1.00 89.50 83 ASP A CA 1
ATOM 668 C C . ASP A 1 83 ? -12.199 -2.520 7.497 1.00 89.50 83 ASP A C 1
ATOM 670 O O . ASP A 1 83 ? -12.521 -3.320 8.376 1.00 89.50 83 ASP A O 1
ATOM 674 N N . SER A 1 84 ? -11.341 -2.839 6.520 1.00 89.06 84 SER A N 1
ATOM 675 C CA . S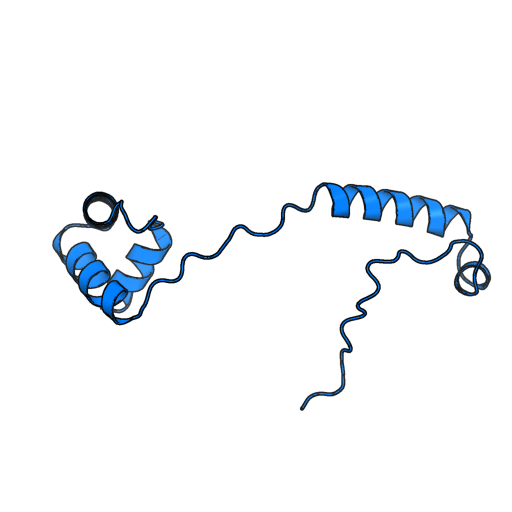ER A 1 84 ? -10.697 -4.153 6.405 1.00 89.06 84 SER A CA 1
ATOM 676 C C . SER A 1 84 ? -9.850 -4.482 7.634 1.00 89.06 84 SER A C 1
ATOM 678 O O . SER A 1 84 ? -9.964 -5.571 8.184 1.00 89.06 84 SER A O 1
ATOM 680 N N . SER A 1 85 ? -9.060 -3.521 8.119 1.00 90.12 85 SER A N 1
ATOM 681 C CA . SER A 1 85 ? -8.197 -3.705 9.288 1.00 90.12 85 SER A CA 1
ATOM 682 C C . SER A 1 85 ? -9.013 -3.927 10.559 1.00 90.12 85 SER A C 1
ATOM 684 O O . SER A 1 85 ? -8.692 -4.800 11.358 1.00 90.12 85 SER A O 1
ATOM 686 N N . VAL A 1 86 ? -10.094 -3.164 10.739 1.00 91.06 86 VAL A N 1
ATOM 687 C CA . VAL A 1 86 ? -10.972 -3.300 11.909 1.00 91.06 86 VAL A CA 1
ATOM 688 C C . VAL A 1 86 ? -11.708 -4.641 11.895 1.00 91.06 86 VAL A C 1
ATOM 690 O O . VAL A 1 86 ? -11.856 -5.271 12.942 1.00 91.06 86 VAL A O 1
ATOM 693 N N . ARG A 1 87 ? -12.126 -5.117 10.716 1.00 91.94 87 ARG A N 1
ATOM 694 C CA . ARG A 1 87 ? -12.718 -6.451 10.554 1.00 91.94 87 ARG A CA 1
ATOM 695 C C . ARG A 1 87 ? -11.731 -7.559 10.919 1.00 91.94 87 ARG A C 1
ATOM 697 O O . ARG A 1 87 ? -12.109 -8.485 11.631 1.00 91.94 87 ARG A O 1
ATOM 704 N N . ASP A 1 88 ? -10.477 -7.433 10.494 1.00 92.69 88 ASP A N 1
ATOM 705 C CA . ASP A 1 88 ? -9.430 -8.391 10.852 1.00 92.69 88 ASP A CA 1
ATOM 706 C C . ASP A 1 88 ? -9.187 -8.440 12.364 1.00 92.69 88 ASP A C 1
ATOM 708 O O . ASP A 1 88 ? -8.936 -9.514 12.905 1.00 92.69 88 ASP A O 1
ATOM 712 N N . TRP A 1 89 ? -9.258 -7.303 13.062 1.00 92.38 89 TRP A N 1
ATOM 713 C CA . TRP A 1 89 ? -9.092 -7.270 14.520 1.00 92.38 89 TRP A CA 1
ATOM 714 C C . TRP A 1 89 ? -10.296 -7.846 15.250 1.00 92.38 89 TRP A C 1
ATOM 716 O O . TRP A 1 89 ? -10.098 -8.592 16.200 1.00 92.38 89 TRP A O 1
ATOM 726 N N . LYS A 1 90 ? -11.517 -7.576 14.771 1.00 91.06 90 LYS A N 1
ATOM 727 C CA . LYS A 1 90 ? -12.744 -8.194 15.292 1.00 91.06 90 LYS A CA 1
ATOM 728 C C . LYS A 1 90 ? -12.680 -9.725 15.222 1.00 91.06 90 LYS A C 1
ATOM 730 O O . LYS A 1 90 ? -13.092 -10.402 16.150 1.00 91.06 90 LYS A O 1
ATOM 735 N N . ASN A 1 91 ? -12.179 -10.279 14.120 1.00 89.06 91 ASN A N 1
ATOM 736 C CA . ASN A 1 91 ? -12.109 -11.734 13.939 1.00 89.06 91 ASN A CA 1
ATOM 737 C C . ASN A 1 91 ? -11.003 -12.401 14.778 1.00 89.06 91 ASN A C 1
ATOM 739 O O . ASN A 1 91 ? -10.909 -13.625 14.795 1.00 89.06 91 ASN A O 1
ATOM 743 N N . LYS A 1 92 ? -10.139 -11.607 15.421 1.00 80.38 92 LYS A N 1
ATOM 744 C CA . LYS A 1 92 ? -9.033 -12.066 16.274 1.00 80.38 92 LYS A CA 1
ATOM 745 C C . LYS A 1 92 ? -9.260 -11.770 17.760 1.00 80.38 92 LYS A C 1
ATOM 747 O O . LYS A 1 92 ? -8.405 -12.138 18.560 1.00 80.38 92 LYS A O 1
ATOM 752 N N . SER A 1 93 ? -10.333 -11.049 18.094 1.00 62.66 93 SER A N 1
ATOM 753 C CA . SER A 1 93 ? -10.693 -10.617 19.450 1.00 62.66 93 SER A CA 1
ATOM 754 C C . SER A 1 93 ? -11.718 -11.528 20.094 1.00 62.66 93 SER A C 1
ATOM 756 O O . SER A 1 93 ? -12.615 -11.977 19.347 1.00 62.66 93 SER A O 1
#

Sequence (93 aa):
MYKYFRRIQDDKLPDPFRPLSAKVPSQTITKTNQQVKEVLSCAKKRGTYNKIYAEDKAPIGKYASEHSVAKAVRKFKGKDLKDSSVRDWKNKS

Nearest PDB structures (foldseek):
  4czz-assembly1_B  TM=3.980E-01  e=3.908E+00  Homo sapiens
  8fkq-assembly1_SZ  TM=3.803E-01  e=4.402E+00  Homo sapiens
  7s03-assembly1_A-2  TM=3.623E-01  e=5.930E+00  Homo sapiens

Foldseek 3Di:
DDPPDDPPPPPDQDQLPPPVCVVDPSVVSVVVVVVVVVVVVVDDDDDDDQDDDPVRLQVLLVCCLVPNLVVSCVVPVVSVDDSVSSVVSVVVD

Radius of gyration: 23.68 Å; Cα contacts (8 Å, |Δi|>4): 61; chains: 1; bounding box: 49×27×54 Å

Mean predicted aligned error: 11.71 Å

Organism: Amphimedon queenslandica (NCBI:txid400682)

pLDDT: mean 83.11, std 11.55, range [48.75, 94.44]

Solvent-accessible surface area (backbone atoms only — not comparable to full-atom values): 5824 Å² total; per-residue (Å²): 132,88,87,82,72,80,78,75,83,61,93,64,74,83,61,40,80,46,83,62,33,82,81,40,58,37,70,56,46,48,54,52,48,52,55,51,49,56,52,60,73,67,56,73,73,80,72,86,79,84,89,74,56,70,82,59,43,53,62,48,6,48,45,18,65,77,63,35,49,71,53,34,43,62,75,46,50,92,67,75,61,51,68,68,60,43,48,56,32,29,77,73,95